Protein AF-A0A1Q7N1H4-F1 (afdb_monomer_lite)

Secondary structure (DSSP, 8-state):
-----EEE-PPPTTEEEEEEEEE-TTS-EEEEEEESSSEEEPPTT--PPTT-EEEEEEEEEE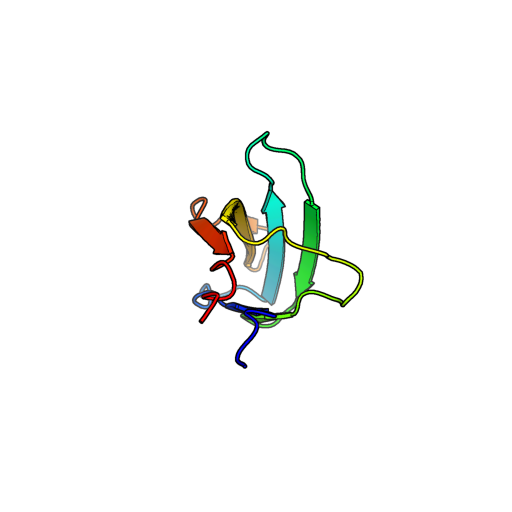TTTEEEEPP-EEEE-PPP---

Foldseek 3Di:
DPQVQKDFDDDDPQFQKKWKWKAFPVRHTQDIDIGRDRMDGHDPVRDDDAPTKMWMKMWTQGPPRDTDIDDIDIDGRHDPPDD

Structure (mmCIF, N/CA/C/O backbone):
data_AF-A0A1Q7N1H4-F1
#
_entry.id   AF-A0A1Q7N1H4-F1
#
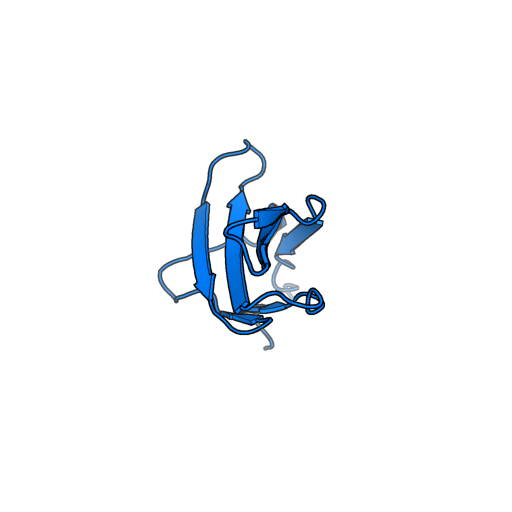loop_
_atom_site.group_PDB
_atom_site.id
_atom_site.type_symbol
_atom_site.label_atom_id
_atom_site.label_alt_id
_atom_site.label_comp_id
_atom_site.label_asym_id
_atom_site.label_entity_id
_atom_site.label_seq_id
_atom_site.pdbx_PDB_ins_code
_atom_site.Cartn_x
_atom_site.Cartn_y
_atom_site.Cartn_z
_atom_site.occupancy
_atom_site.B_iso_or_equiv
_atom_site.auth_seq_id
_atom_site.auth_comp_id
_atom_site.auth_asym_id
_atom_site.auth_atom_id
_atom_site.pdbx_PDB_model_num
ATOM 1 N N . MET A 1 1 ? -20.114 -12.157 -2.975 1.00 37.91 1 MET A N 1
ATOM 2 C CA . MET A 1 1 ? -19.515 -11.043 -2.215 1.00 37.91 1 MET A CA 1
ATOM 3 C C . MET A 1 1 ? -18.109 -10.857 -2.744 1.00 37.91 1 MET A C 1
ATOM 5 O O . MET A 1 1 ? -17.327 -11.783 -2.609 1.00 37.91 1 MET A O 1
ATOM 9 N N . ALA A 1 2 ? -17.801 -9.750 -3.414 1.00 39.25 2 ALA A N 1
ATOM 10 C CA . ALA A 1 2 ? -16.408 -9.426 -3.699 1.00 39.25 2 ALA A CA 1
ATOM 11 C C . ALA A 1 2 ? -15.935 -8.556 -2.537 1.00 39.25 2 ALA A C 1
ATOM 13 O O . ALA A 1 2 ? -16.140 -7.344 -2.542 1.00 39.25 2 ALA A O 1
ATOM 14 N N . ALA A 1 3 ? -15.425 -9.193 -1.483 1.00 52.38 3 ALA A N 1
ATOM 15 C CA . ALA A 1 3 ? -14.582 -8.465 -0.555 1.00 52.38 3 ALA A CA 1
ATOM 16 C C . ALA A 1 3 ? -13.366 -7.985 -1.364 1.00 52.38 3 ALA A C 1
ATOM 18 O O . ALA A 1 3 ? -12.849 -8.695 -2.231 1.00 52.38 3 ALA A O 1
ATOM 19 N N . VAL A 1 4 ? -12.983 -6.724 -1.181 1.00 58.19 4 VAL A N 1
ATOM 20 C CA . VAL A 1 4 ? -11.787 -6.177 -1.825 1.00 58.19 4 VAL A CA 1
ATOM 21 C C . VAL A 1 4 ? -10.574 -6.740 -1.091 1.00 58.19 4 VAL A C 1
ATOM 23 O O . VAL A 1 4 ? -10.024 -6.127 -0.188 1.00 58.19 4 VAL A O 1
ATOM 26 N N . ASN A 1 5 ? -10.199 -7.970 -1.433 1.00 73.19 5 ASN A N 1
ATOM 27 C CA . ASN A 1 5 ? -9.084 -8.672 -0.801 1.00 73.19 5 ASN A CA 1
ATOM 28 C C . ASN A 1 5 ? -7.748 -8.391 -1.483 1.00 73.19 5 ASN A C 1
ATOM 30 O O . ASN A 1 5 ? -6.760 -8.993 -1.092 1.00 73.19 5 ASN A O 1
ATOM 34 N N . ALA A 1 6 ? -7.693 -7.531 -2.501 1.00 79.56 6 ALA A N 1
ATOM 35 C CA . ALA A 1 6 ? -6.454 -7.253 -3.209 1.00 79.56 6 ALA A CA 1
ATOM 36 C C . ALA A 1 6 ? -6.354 -5.805 -3.686 1.00 79.56 6 ALA A C 1
ATOM 38 O O . ALA A 1 6 ? -7.331 -5.224 -4.161 1.00 79.56 6 ALA A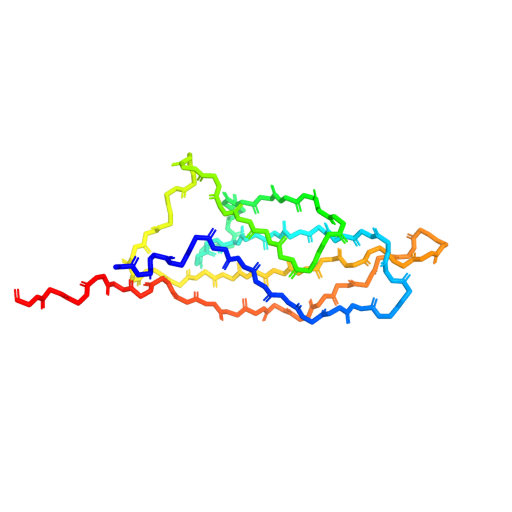 O 1
ATOM 39 N N . LEU A 1 7 ? -5.143 -5.260 -3.603 1.00 86.00 7 LEU A N 1
ATOM 40 C CA . LEU A 1 7 ? -4.744 -4.023 -4.261 1.00 86.00 7 LEU A CA 1
ATOM 41 C C . LEU A 1 7 ? -4.145 -4.350 -5.625 1.00 86.00 7 LEU A C 1
ATOM 43 O O . LEU A 1 7 ? -3.443 -5.349 -5.782 1.00 86.00 7 LEU A O 1
ATOM 47 N N . ARG A 1 8 ? -4.415 -3.489 -6.605 1.00 87.44 8 ARG A N 1
ATOM 48 C CA . ARG A 1 8 ? -3.882 -3.568 -7.967 1.00 87.44 8 ARG A CA 1
ATOM 49 C C . ARG A 1 8 ? -3.404 -2.190 -8.398 1.00 87.44 8 ARG A C 1
ATOM 51 O O . ARG A 1 8 ? -4.085 -1.205 -8.126 1.00 87.44 8 ARG A O 1
ATOM 58 N N . TRP A 1 9 ? -2.268 -2.130 -9.077 1.00 88.56 9 TRP A N 1
ATOM 59 C CA . TRP A 1 9 ? -1.699 -0.897 -9.623 1.00 88.56 9 TRP A CA 1
ATOM 60 C C . TRP A 1 9 ? -1.251 -1.099 -11.065 1.00 88.56 9 TRP A C 1
ATOM 62 O O . TRP A 1 9 ? -1.150 -2.220 -11.558 1.00 88.56 9 TRP A O 1
ATOM 72 N N . SER A 1 10 ? -0.976 0.007 -11.747 1.00 86.25 10 SER A N 1
ATOM 73 C CA . SER A 1 10 ? -0.394 -0.036 -13.083 1.00 86.25 10 SER A CA 1
ATOM 74 C C . SER A 1 10 ? 1.081 -0.448 -13.015 1.00 86.25 10 SER A C 1
ATOM 76 O O . SER A 1 10 ? 1.807 0.063 -12.157 1.00 86.25 10 SER A O 1
ATOM 78 N N . PRO A 1 11 ? 1.555 -1.330 -13.914 1.00 83.25 11 PRO A N 1
ATOM 79 C CA . PRO A 1 11 ? 2.970 -1.676 -13.995 1.00 83.25 11 PRO A CA 1
ATOM 80 C C . PRO A 1 11 ? 3.823 -0.436 -14.267 1.00 83.25 11 PRO A C 1
ATOM 82 O O . PRO A 1 11 ? 3.472 0.410 -15.090 1.00 83.25 11 PRO A O 1
ATOM 85 N N . VAL A 1 12 ? 4.978 -0.362 -13.609 1.00 85.25 12 VAL A N 1
ATOM 86 C CA . VAL A 1 12 ? 6.001 0.653 -13.868 1.00 85.25 12 VAL A CA 1
ATOM 87 C C . VAL A 1 12 ? 7.038 0.054 -14.816 1.00 85.25 12 VAL A C 1
ATOM 89 O O . VAL A 1 12 ? 7.577 -1.023 -14.563 1.00 85.25 12 VAL A O 1
ATOM 92 N N . ALA A 1 13 ? 7.314 0.738 -15.927 1.00 82.94 13 ALA A N 1
ATOM 93 C CA . ALA A 1 13 ? 8.278 0.266 -16.915 1.00 82.94 13 ALA A CA 1
ATOM 94 C C . ALA A 1 13 ? 9.676 0.105 -16.290 1.00 82.94 13 ALA A C 1
ATOM 96 O O . ALA A 1 13 ? 10.193 1.024 -15.656 1.00 82.94 13 ALA A O 1
ATOM 97 N N . GLY A 1 14 ? 10.280 -1.070 -16.480 1.00 83.38 14 GLY A N 1
ATOM 98 C CA . GLY A 1 14 ? 11.596 -1.398 -15.928 1.00 83.38 14 GLY A CA 1
ATOM 99 C C . GLY A 1 14 ? 11.606 -1.712 -14.431 1.00 83.38 14 GLY A C 1
ATOM 100 O O . GLY A 1 14 ? 12.690 -1.754 -13.857 1.00 83.38 14 GLY A O 1
ATOM 101 N N . ALA A 1 15 ? 10.441 -1.895 -13.797 1.00 86.44 15 ALA A N 1
ATOM 102 C CA . ALA A 1 15 ? 10.350 -2.320 -12.407 1.00 86.44 15 ALA A CA 1
ATOM 103 C C . ALA A 1 15 ? 10.342 -3.847 -12.270 1.00 86.44 15 ALA A C 1
ATOM 105 O O . ALA A 1 15 ? 9.486 -4.524 -12.835 1.00 86.44 15 ALA A O 1
ATOM 106 N N . ASP A 1 16 ? 11.255 -4.365 -11.453 1.00 88.25 16 ASP A N 1
ATOM 107 C CA . ASP A 1 16 ? 11.400 -5.802 -11.186 1.00 88.25 16 ASP A CA 1
ATOM 108 C C . ASP A 1 16 ? 10.721 -6.223 -9.872 1.00 88.25 16 ASP A C 1
ATOM 110 O O . ASP A 1 16 ? 10.440 -7.402 -9.637 1.00 88.25 16 ASP A O 1
ATOM 114 N N . ARG A 1 17 ? 10.471 -5.252 -8.982 1.00 90.25 17 ARG A N 1
ATOM 115 C CA . ARG A 1 17 ? 9.746 -5.445 -7.721 1.00 90.25 17 ARG A CA 1
ATOM 116 C C . ARG A 1 17 ? 8.917 -4.233 -7.340 1.00 90.25 17 ARG A C 1
ATOM 118 O O . ARG A 1 17 ? 9.253 -3.102 -7.674 1.00 90.25 17 ARG A O 1
ATOM 125 N N . TYR A 1 18 ? 7.917 -4.481 -6.510 1.00 91.88 18 TYR A N 1
ATOM 126 C CA . TYR A 1 18 ? 7.046 -3.496 -5.904 1.00 91.88 18 TYR A CA 1
ATOM 127 C C . TYR A 1 18 ? 6.985 -3.711 -4.395 1.00 91.88 18 TYR A C 1
ATOM 129 O O . TYR A 1 18 ? 6.851 -4.832 -3.908 1.00 91.88 18 TYR A O 1
ATOM 137 N N . ARG A 1 19 ? 7.062 -2.619 -3.642 1.00 93.12 19 ARG A N 1
ATOM 138 C CA . ARG A 1 19 ? 6.777 -2.588 -2.212 1.00 93.12 19 ARG A CA 1
ATO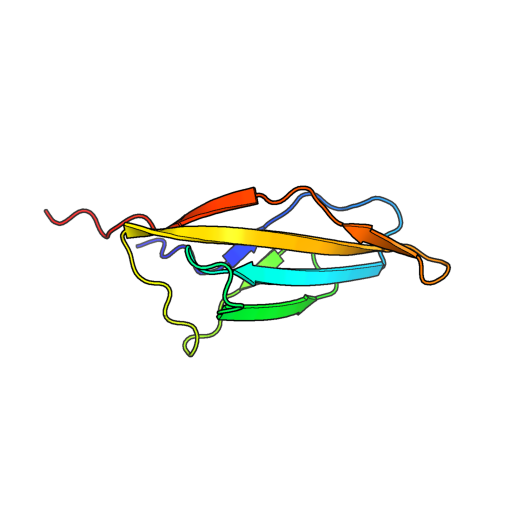M 139 C C . ARG A 1 19 ? 5.515 -1.778 -1.991 1.00 93.12 19 ARG A C 1
ATOM 141 O O . ARG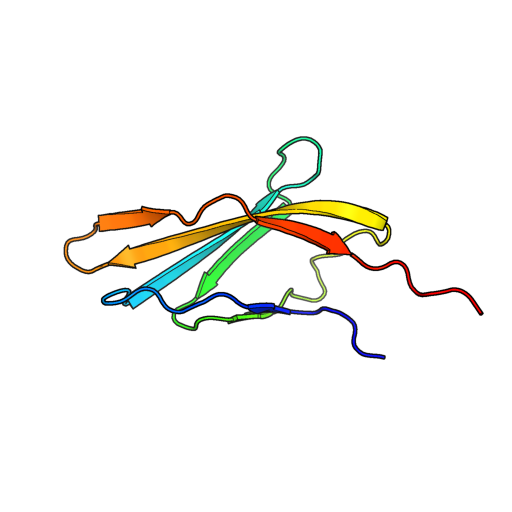 A 1 19 ? 5.507 -0.572 -2.213 1.00 93.12 19 ARG A O 1
ATOM 148 N N . VAL A 1 20 ? 4.466 -2.446 -1.549 1.00 91.94 20 VAL A N 1
ATOM 149 C CA . VAL A 1 20 ? 3.187 -1.837 -1.209 1.00 91.94 20 VAL A CA 1
ATOM 150 C C . VAL A 1 20 ? 3.197 -1.497 0.271 1.00 91.94 20 VAL A C 1
ATOM 152 O O . VAL A 1 20 ? 3.601 -2.311 1.099 1.00 91.94 20 VAL A O 1
ATOM 155 N N . THR A 1 21 ? 2.771 -0.290 0.614 1.00 92.81 21 THR A N 1
ATOM 156 C CA . THR A 1 21 ? 2.585 0.139 2.002 1.00 92.81 21 THR A CA 1
ATOM 157 C C . THR A 1 21 ? 1.217 0.770 2.133 1.00 92.81 21 THR A C 1
ATOM 159 O O . THR A 1 21 ? 0.893 1.673 1.366 1.00 92.81 21 THR A O 1
ATOM 162 N N . VAL A 1 22 ? 0.437 0.301 3.100 1.00 90.50 22 VAL A N 1
ATOM 163 C CA . VAL A 1 22 ? -0.874 0.844 3.447 1.00 90.50 22 VAL A CA 1
ATOM 164 C C . VAL A 1 22 ? -0.770 1.518 4.801 1.00 90.50 22 VAL A C 1
ATOM 166 O O . VAL A 1 22 ? -0.201 0.966 5.746 1.00 90.50 22 VAL A O 1
ATOM 169 N N . PHE A 1 23 ? -1.346 2.703 4.869 1.00 91.00 23 PHE A N 1
ATOM 170 C CA . PHE A 1 23 ? -1.432 3.562 6.022 1.00 91.00 23 PHE A CA 1
ATOM 171 C C . PHE A 1 23 ? -2.894 3.731 6.425 1.00 91.00 23 PHE A C 1
ATOM 173 O O . PHE A 1 23 ? -3.781 3.808 5.572 1.00 91.00 23 PHE A O 1
ATOM 180 N N . ASP A 1 24 ? -3.144 3.806 7.723 1.00 89.25 24 ASP A N 1
ATOM 181 C CA . ASP A 1 24 ? -4.422 4.248 8.263 1.00 89.25 24 ASP A CA 1
ATOM 182 C C . ASP A 1 24 ? -4.593 5.776 8.152 1.00 89.25 24 ASP A C 1
ATOM 184 O O . ASP A 1 24 ? -3.684 6.508 7.748 1.00 89.25 24 ASP A O 1
ATOM 188 N N . ALA A 1 25 ? -5.770 6.267 8.543 1.00 84.12 25 ALA A N 1
ATOM 189 C CA . ALA A 1 25 ? -6.102 7.692 8.546 1.00 84.12 25 ALA A CA 1
ATOM 190 C C . ALA A 1 25 ? -5.210 8.548 9.472 1.00 84.12 25 ALA A C 1
ATOM 192 O O . ALA A 1 25 ? -5.179 9.769 9.337 1.00 84.12 25 ALA A O 1
ATOM 193 N N . THR A 1 26 ? -4.490 7.929 10.410 1.00 87.00 26 THR A N 1
ATOM 194 C CA . THR A 1 26 ? -3.529 8.595 11.305 1.00 87.00 26 THR A CA 1
ATOM 195 C C . THR A 1 26 ? -2.106 8.611 10.738 1.00 87.00 26 THR A C 1
ATOM 197 O O . THR A 1 26 ? -1.218 9.227 11.325 1.00 87.00 26 THR A O 1
ATOM 200 N N . GLY A 1 27 ? -1.881 7.964 9.588 1.00 85.50 27 GLY A N 1
ATOM 201 C CA . GLY A 1 27 ? -0.565 7.781 8.978 1.00 85.50 27 GLY A CA 1
ATOM 202 C C . GLY A 1 27 ? 0.213 6.576 9.522 1.00 85.50 27 GLY A C 1
ATOM 203 O O . GLY A 1 27 ? 1.385 6.408 9.180 1.00 85.50 27 GLY A O 1
ATOM 204 N N . GLY A 1 28 ? -0.407 5.732 10.349 1.00 90.19 28 GLY A N 1
ATOM 205 C CA . GLY A 1 28 ? 0.180 4.499 10.865 1.00 90.19 28 GLY A CA 1
ATOM 206 C C . GLY A 1 28 ? 0.232 3.417 9.792 1.00 90.19 28 GLY A C 1
ATOM 207 O O . GLY A 1 28 ? -0.719 3.234 9.041 1.00 90.19 28 GLY A O 1
ATOM 208 N N . VAL A 1 29 ? 1.345 2.690 9.688 1.00 91.06 29 VAL A N 1
ATOM 209 C CA . VAL A 1 29 ? 1.483 1.599 8.713 1.00 91.06 29 VAL A CA 1
ATOM 210 C C . VAL A 1 29 ? 0.722 0.369 9.203 1.00 91.06 29 VAL A C 1
ATOM 212 O O . VAL A 1 29 ? 1.087 -0.218 10.218 1.00 91.06 29 VAL A O 1
ATOM 215 N N . VAL A 1 30 ? -0.295 -0.052 8.450 1.00 89.38 30 VAL A N 1
ATOM 216 C CA . VAL A 1 30 ? -1.134 -1.221 8.779 1.00 89.38 30 VAL A CA 1
ATOM 217 C C . VAL A 1 30 ? -0.795 -2.453 7.947 1.00 89.38 30 VAL A C 1
ATOM 219 O O . VAL A 1 30 ? -1.082 -3.576 8.354 1.00 89.38 30 VAL A O 1
ATOM 222 N N . PHE A 1 31 ? -0.179 -2.265 6.778 1.00 90.00 31 PHE A N 1
ATOM 223 C CA . PHE A 1 31 ? 0.220 -3.366 5.909 1.00 90.00 31 PHE A CA 1
ATOM 224 C C . PHE A 1 31 ? 1.434 -2.990 5.065 1.00 90.00 31 PHE A C 1
ATOM 226 O O . PHE A 1 31 ? 1.500 -1.900 4.496 1.00 90.00 31 PHE A O 1
ATOM 233 N N . VAL A 1 32 ? 2.382 -3.919 4.957 1.00 92.44 32 VAL A N 1
ATOM 234 C CA . VAL A 1 32 ? 3.518 -3.829 4.038 1.00 92.44 32 VAL A CA 1
ATOM 235 C C . VAL A 1 32 ? 3.673 -5.167 3.346 1.00 92.44 32 VAL A C 1
ATOM 237 O O . VAL A 1 32 ? 3.684 -6.206 4.002 1.00 92.44 32 VAL A O 1
ATOM 240 N N . ALA A 1 33 ? 3.831 -5.133 2.030 1.00 91.62 33 ALA A N 1
ATOM 241 C CA . ALA A 1 33 ? 4.134 -6.319 1.254 1.00 91.62 33 ALA A CA 1
ATOM 242 C C . ALA A 1 33 ? 5.116 -6.004 0.136 1.00 91.62 33 ALA A C 1
ATOM 244 O O . ALA A 1 33 ? 5.068 -4.946 -0.487 1.00 91.62 33 ALA A O 1
ATOM 245 N N . ASP A 1 34 ? 5.996 -6.958 -0.129 1.00 92.62 34 ASP A N 1
ATOM 246 C CA . ASP A 1 34 ? 6.932 -6.920 -1.237 1.00 92.62 34 ASP A CA 1
ATOM 247 C C . ASP A 1 34 ? 6.514 -7.983 -2.257 1.00 92.62 34 ASP A C 1
ATOM 249 O O . ASP A 1 34 ? 6.530 -9.174 -1.952 1.00 92.62 34 ASP A O 1
ATOM 253 N N . VAL A 1 35 ? 6.146 -7.560 -3.464 1.00 91.31 35 VAL A N 1
ATOM 254 C CA . VAL A 1 35 ? 5.706 -8.449 -4.546 1.00 91.31 35 VAL A CA 1
ATOM 255 C C . VAL A 1 35 ? 6.407 -8.096 -5.853 1.00 91.31 35 VAL A C 1
ATOM 257 O O . VAL A 1 35 ? 6.826 -6.962 -6.058 1.00 91.31 35 VAL A O 1
ATOM 260 N N . SER A 1 36 ? 6.553 -9.065 -6.750 1.00 89.62 36 SER A N 1
ATOM 261 C CA . SER A 1 36 ? 7.037 -8.813 -8.117 1.00 89.62 36 SER A CA 1
ATOM 262 C C . SER A 1 36 ? 5.903 -8.568 -9.111 1.00 89.62 36 SER A C 1
ATOM 264 O O . SER A 1 36 ? 6.146 -8.061 -10.201 1.00 89.62 36 SER A O 1
ATOM 266 N N . ASP A 1 37 ? 4.670 -8.901 -8.730 1.00 88.88 37 ASP A N 1
ATOM 267 C CA . ASP A 1 37 ? 3.480 -8.671 -9.544 1.00 88.88 37 ASP A CA 1
ATOM 268 C C . ASP A 1 37 ? 2.922 -7.251 -9.341 1.00 88.88 37 ASP A C 1
ATOM 270 O O . ASP A 1 37 ? 3.360 -6.508 -8.466 1.00 88.88 37 ASP A O 1
ATOM 274 N N . THR A 1 38 ? 1.920 -6.885 -10.133 1.00 88.50 38 THR A N 1
ATOM 275 C CA . THR A 1 38 ? 1.175 -5.616 -10.045 1.00 88.50 38 THR A CA 1
ATOM 276 C C . THR A 1 38 ? -0.074 -5.702 -9.166 1.00 88.50 38 THR A C 1
ATOM 278 O O . THR A 1 38 ? -0.947 -4.829 -9.194 1.00 88.50 38 THR A O 1
ATOM 281 N N . ALA A 1 39 ? -0.178 -6.781 -8.395 1.00 88.38 39 ALA A N 1
ATOM 282 C CA . ALA A 1 39 ? -1.268 -7.032 -7.477 1.00 88.38 39 ALA A CA 1
ATOM 283 C C . ALA A 1 39 ? -0.753 -7.651 -6.176 1.00 88.38 39 ALA A C 1
ATOM 285 O O . ALA A 1 39 ? 0.171 -8.465 -6.179 1.00 88.38 39 ALA A O 1
ATOM 286 N N . VAL A 1 40 ? -1.393 -7.309 -5.059 1.00 89.88 40 VAL A N 1
ATOM 287 C CA . VAL A 1 40 ? -1.165 -7.974 -3.773 1.00 89.88 40 VAL A CA 1
ATOM 288 C C . VAL A 1 40 ? -2.485 -8.232 -3.075 1.00 89.88 40 VAL A C 1
ATOM 290 O O . VAL A 1 40 ? -3.330 -7.343 -2.997 1.00 89.88 40 VAL A O 1
ATOM 293 N N . ALA A 1 41 ? -2.654 -9.450 -2.569 1.00 86.69 41 ALA A N 1
ATOM 294 C CA . ALA A 1 41 ? -3.782 -9.794 -1.723 1.00 86.69 41 ALA A CA 1
ATOM 295 C C . ALA A 1 41 ? -3.473 -9.480 -0.253 1.00 86.69 41 ALA A C 1
ATOM 297 O O . ALA A 1 41 ? -2.355 -9.695 0.219 1.00 86.69 41 ALA A O 1
ATOM 298 N N . PHE A 1 42 ? -4.474 -8.993 0.471 1.00 83.81 42 PHE A N 1
ATOM 299 C CA . PHE A 1 42 ? -4.417 -8.870 1.918 1.00 83.81 42 PHE A CA 1
ATOM 300 C C . PHE A 1 42 ? -4.541 -10.264 2.547 1.00 83.81 42 PHE A C 1
ATOM 302 O O . PHE A 1 42 ? -5.475 -10.992 2.203 1.00 83.81 42 PHE A O 1
ATOM 309 N N . PRO A 1 43 ? -3.631 -10.652 3.456 1.00 80.31 43 PRO A N 1
ATOM 310 C CA . PRO A 1 43 ? -3.790 -11.881 4.222 1.00 80.31 43 PRO A CA 1
ATOM 311 C C . PRO A 1 43 ? -4.959 -11.738 5.204 1.00 80.31 43 PRO A C 1
ATOM 313 O O . PRO A 1 43 ? -5.247 -10.633 5.661 1.00 80.31 43 PRO A O 1
ATOM 316 N N . ASP A 1 44 ? -5.573 -12.850 5.613 1.00 75.00 44 ASP A N 1
ATOM 317 C CA . ASP A 1 44 ? -6.701 -12.854 6.563 1.00 75.00 44 ASP A CA 1
ATOM 318 C C . ASP A 1 44 ? -6.369 -12.218 7.927 1.00 75.00 44 ASP A C 1
ATOM 320 O O . ASP A 1 44 ? -7.257 -11.799 8.664 1.00 75.00 44 ASP A O 1
ATOM 324 N N . SER A 1 45 ? -5.078 -12.103 8.257 1.00 77.06 45 SER A N 1
ATOM 325 C CA . SER A 1 45 ? -4.597 -11.396 9.449 1.00 77.06 45 SER A CA 1
ATOM 326 C C . SER A 1 45 ? -4.748 -9.871 9.367 1.00 77.06 45 SER A C 1
ATOM 328 O O . SER A 1 45 ? -4.654 -9.203 10.396 1.00 77.06 45 SER A O 1
ATOM 330 N N . VAL A 1 46 ? -4.925 -9.303 8.171 1.00 77.56 46 VAL A N 1
ATOM 331 C CA . VAL A 1 46 ? -5.076 -7.859 7.960 1.00 77.56 46 VAL A CA 1
ATOM 332 C C . VAL A 1 46 ? -6.562 -7.543 7.867 1.00 77.56 46 VAL A C 1
ATOM 334 O O . VAL A 1 46 ? -7.185 -7.631 6.810 1.00 77.56 46 VAL A O 1
ATOM 337 N N . ALA A 1 47 ? -7.138 -7.163 9.003 1.00 72.31 47 ALA A N 1
ATOM 338 C CA . ALA A 1 47 ? -8.519 -6.715 9.084 1.00 72.31 47 ALA A CA 1
ATOM 339 C C . ALA A 1 47 ? -8.599 -5.208 8.799 1.00 72.31 47 ALA A C 1
ATOM 341 O O . ALA A 1 47 ? -8.372 -4.382 9.682 1.00 72.31 47 ALA A O 1
ATOM 342 N N . LEU A 1 48 ? -8.927 -4.840 7.560 1.00 76.56 48 LEU A N 1
ATOM 343 C CA . LEU A 1 48 ? -9.244 -3.451 7.228 1.00 76.56 48 LEU A CA 1
ATOM 344 C C . LEU A 1 48 ? -10.680 -3.134 7.662 1.00 76.56 48 LEU A C 1
ATOM 346 O O . LEU A 1 48 ? -11.611 -3.896 7.392 1.00 76.56 48 LEU A O 1
ATOM 350 N N . VAL A 1 49 ? -10.860 -2.005 8.346 1.00 77.94 49 VAL A N 1
ATOM 351 C CA . VAL A 1 49 ? -12.144 -1.598 8.916 1.00 77.94 49 VAL A CA 1
ATOM 352 C C . VAL A 1 49 ? -13.039 -1.040 7.806 1.00 77.94 49 VAL A C 1
ATOM 354 O O . VAL A 1 49 ? -12.667 -0.065 7.147 1.00 77.94 49 VAL A O 1
ATOM 357 N N . PRO A 1 50 ? -14.237 -1.606 7.588 1.00 73.38 50 PRO A N 1
ATOM 358 C CA . PRO A 1 50 ? -15.173 -1.062 6.618 1.00 73.38 50 PRO A CA 1
ATOM 359 C C . PRO A 1 50 ? -15.642 0.337 7.027 1.00 73.38 50 PRO A C 1
ATOM 361 O O . PRO A 1 50 ? -16.042 0.552 8.168 1.00 73.38 50 PRO A O 1
ATOM 364 N N . GLY A 1 51 ? -15.617 1.281 6.087 1.00 74.94 51 GLY A N 1
ATOM 365 C CA . GLY A 1 51 ? -15.948 2.688 6.329 1.00 74.94 51 GLY A CA 1
ATOM 366 C C . GLY A 1 51 ? -14.775 3.559 6.789 1.00 74.94 51 GLY A C 1
ATOM 367 O O . GLY A 1 51 ? -14.957 4.768 6.905 1.00 74.94 51 GLY A O 1
ATOM 368 N N . ALA A 1 52 ? -13.587 2.990 7.010 1.00 81.62 52 ALA A N 1
ATOM 369 C CA . ALA A 1 52 ? -12.375 3.770 7.239 1.00 81.62 52 ALA A CA 1
ATOM 370 C C . ALA A 1 52 ? -11.680 4.135 5.914 1.00 81.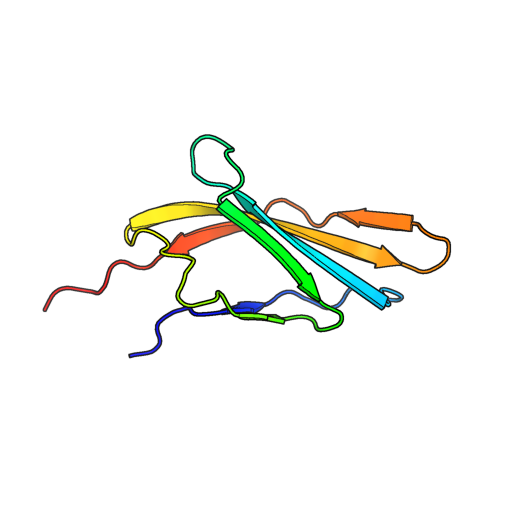62 52 ALA A C 1
ATOM 372 O O . ALA A 1 52 ? -11.709 3.368 4.941 1.00 81.62 52 ALA A O 1
ATOM 373 N N . SER A 1 53 ? -11.048 5.311 5.903 1.00 84.50 53 SER A N 1
ATOM 374 C CA . SER A 1 53 ? -10.144 5.749 4.838 1.00 84.50 53 SER A CA 1
ATOM 375 C C . SER A 1 53 ? -8.737 5.229 5.099 1.00 84.50 53 SER A C 1
ATOM 377 O O . SER A 1 53 ? -8.228 5.310 6.219 1.00 84.50 53 SER A O 1
ATOM 379 N N . TYR A 1 54 ? -8.114 4.725 4.044 1.00 88.06 54 TYR A N 1
ATOM 380 C CA . TYR A 1 54 ? -6.750 4.233 4.048 1.00 88.06 54 TYR A CA 1
ATOM 381 C C . TYR A 1 54 ? -5.979 4.879 2.907 1.00 88.06 54 TYR A C 1
ATOM 383 O O . TYR A 1 54 ? -6.489 5.083 1.804 1.00 88.06 54 TYR A O 1
ATOM 391 N N . LEU A 1 55 ? -4.716 5.168 3.171 1.00 90.00 55 LEU A N 1
ATOM 392 C CA . LEU A 1 55 ? -3.783 5.623 2.156 1.00 90.00 55 LEU A CA 1
ATOM 393 C C . LEU A 1 55 ? -2.887 4.458 1.790 1.00 90.00 55 LEU A C 1
ATOM 395 O O . LEU A 1 55 ? -2.539 3.638 2.630 1.00 90.00 55 LEU A O 1
ATOM 399 N N . TRP A 1 56 ? -2.469 4.367 0.543 1.00 90.00 56 TRP A N 1
ATOM 400 C CA . TRP A 1 56 ? -1.464 3.397 0.152 1.00 90.00 56 TRP A CA 1
ATOM 401 C C . TRP A 1 56 ? -0.522 3.987 -0.874 1.00 90.00 56 TRP A C 1
ATOM 403 O O . TRP A 1 56 ? -0.849 4.916 -1.610 1.00 90.00 56 TRP A O 1
ATOM 413 N N . LYS A 1 57 ? 0.684 3.436 -0.904 1.00 91.38 57 LYS A N 1
ATOM 414 C CA . LYS A 1 57 ? 1.678 3.737 -1.924 1.00 91.38 57 LYS A CA 1
ATOM 415 C C . LYS A 1 57 ? 2.327 2.462 -2.408 1.00 91.38 57 LYS A C 1
ATOM 417 O O . LYS A 1 57 ? 2.430 1.475 -1.674 1.00 91.38 57 LYS A O 1
ATOM 422 N N . VAL A 1 58 ? 2.827 2.537 -3.630 1.00 91.50 58 VAL A N 1
ATOM 423 C CA . VAL A 1 58 ? 3.635 1.493 -4.241 1.00 91.50 58 VAL A CA 1
ATOM 424 C C . VAL A 1 58 ? 4.993 2.078 -4.562 1.00 91.50 58 VAL A C 1
ATOM 426 O O . VAL A 1 58 ? 5.089 3.067 -5.282 1.00 91.50 58 VAL A O 1
ATOM 429 N N . ASN A 1 59 ? 6.045 1.454 -4.058 1.00 91.75 59 ASN A N 1
ATOM 430 C CA . ASN A 1 59 ? 7.408 1.772 -4.433 1.00 91.75 59 ASN A CA 1
ATOM 431 C C . ASN A 1 59 ? 7.878 0.717 -5.432 1.00 91.75 59 ASN A C 1
ATOM 433 O O . ASN A 1 59 ? 8.059 -0.442 -5.069 1.00 91.75 59 ASN A O 1
ATOM 437 N N . ALA A 1 60 ? 8.070 1.110 -6.682 1.00 90.88 60 ALA A N 1
ATOM 438 C CA . ALA A 1 60 ? 8.611 0.263 -7.729 1.00 90.88 60 ALA A CA 1
ATOM 439 C C . ALA A 1 60 ? 10.143 0.327 -7.709 1.00 90.88 60 ALA A C 1
ATOM 441 O O . ALA A 1 60 ? 10.725 1.409 -7.744 1.00 90.88 60 ALA A O 1
ATOM 442 N N . ARG A 1 61 ? 10.810 -0.824 -7.655 1.00 89.38 61 ARG A N 1
ATOM 443 C CA . ARG A 1 61 ? 12.260 -0.932 -7.811 1.00 89.38 61 ARG A CA 1
ATOM 444 C C . ARG A 1 61 ? 12.566 -1.100 -9.288 1.00 89.38 61 ARG A C 1
ATOM 446 O O . ARG A 1 61 ? 12.372 -2.185 -9.829 1.00 89.38 61 ARG A O 1
ATOM 453 N N . THR A 1 62 ? 13.042 -0.031 -9.909 1.00 82.62 62 THR A N 1
ATOM 454 C CA . THR A 1 62 ? 13.602 -0.071 -11.257 1.00 82.62 62 THR A CA 1
ATOM 455 C C . THR A 1 62 ? 15.083 -0.447 -11.191 1.00 82.62 62 THR A C 1
ATOM 457 O O . THR A 1 62 ? 15.752 -0.097 -10.213 1.00 82.62 62 THR A O 1
ATOM 460 N N . GLY A 1 63 ? 15.602 -1.157 -12.198 1.00 71.00 63 GLY A N 1
ATOM 461 C CA . GLY A 1 63 ? 17.024 -1.526 -12.284 1.00 71.00 63 GLY A CA 1
ATOM 462 C C . GLY A 1 63 ? 17.984 -0.364 -11.957 1.00 71.00 63 GLY A C 1
ATOM 463 O O . GLY A 1 63 ? 17.643 0.800 -12.161 1.00 71.00 63 GLY A O 1
ATOM 464 N N . PHE A 1 64 ? 19.179 -0.688 -11.438 1.00 69.88 64 PHE A N 1
ATOM 465 C CA . PHE A 1 64 ? 20.136 0.227 -10.768 1.00 69.88 64 PHE A CA 1
ATOM 466 C C . PHE A 1 64 ? 19.771 0.648 -9.329 1.00 69.88 64 PHE A C 1
ATOM 468 O O . PHE A 1 64 ? 20.165 1.718 -8.876 1.00 69.88 64 PHE A O 1
ATOM 475 N N . ASP A 1 65 ? 19.035 -0.196 -8.596 1.00 69.19 65 ASP A N 1
ATOM 476 C CA . ASP A 1 65 ? 18.621 0.041 -7.197 1.00 69.19 65 ASP A CA 1
ATOM 477 C C . ASP A 1 65 ? 17.778 1.311 -6.977 1.00 69.19 65 ASP A C 1
ATOM 479 O O . ASP A 1 65 ? 17.608 1.805 -5.863 1.00 69.19 65 ASP A O 1
ATOM 483 N N . ARG A 1 66 ? 17.195 1.842 -8.052 1.00 81.00 66 ARG A N 1
ATOM 484 C CA . ARG A 1 66 ? 16.394 3.057 -8.000 1.00 81.00 66 ARG A CA 1
ATOM 485 C C . ARG A 1 66 ? 14.961 2.709 -7.621 1.00 81.00 66 ARG A C 1
ATOM 487 O O . ARG A 1 66 ? 14.305 1.922 -8.298 1.00 81.00 66 ARG A O 1
ATOM 494 N N . TRP A 1 67 ? 14.458 3.334 -6.564 1.00 81.38 67 TRP A N 1
ATOM 495 C CA . TRP A 1 67 ? 13.058 3.219 -6.171 1.00 81.38 67 TRP A CA 1
ATOM 496 C C . TRP A 1 67 ? 12.269 4.420 -6.686 1.00 81.38 67 TRP A C 1
ATOM 498 O O . TRP A 1 67 ? 12.583 5.563 -6.361 1.00 81.38 67 TRP A O 1
ATOM 508 N N . ALA A 1 68 ? 11.237 4.154 -7.480 1.00 82.44 68 ALA A N 1
ATOM 509 C CA . ALA A 1 68 ? 10.236 5.126 -7.888 1.00 82.44 68 ALA A CA 1
ATOM 510 C C . ALA A 1 68 ? 8.976 4.909 -7.043 1.00 82.44 68 ALA A C 1
ATOM 512 O O . ALA A 1 68 ? 8.365 3.842 -7.094 1.00 82.44 68 ALA A O 1
ATOM 513 N N . ALA A 1 69 ? 8.601 5.896 -6.231 1.00 78.50 69 ALA A N 1
ATOM 514 C CA . ALA A 1 69 ? 7.344 5.855 -5.493 1.00 78.50 69 ALA A CA 1
ATOM 515 C C . ALA A 1 69 ? 6.200 6.360 -6.381 1.00 78.50 69 ALA A C 1
ATOM 517 O O . ALA A 1 69 ? 6.339 7.379 -7.054 1.00 78.50 69 ALA A O 1
ATOM 518 N N . SER A 1 70 ? 5.075 5.653 -6.356 1.00 77.44 70 SER A N 1
ATOM 519 C CA . SER A 1 70 ? 3.795 6.169 -6.831 1.00 77.44 70 SER A CA 1
ATOM 520 C C . SER A 1 70 ? 3.326 7.315 -5.935 1.00 77.44 70 SER A C 1
ATOM 522 O O . SER A 1 70 ? 3.703 7.400 -4.761 1.00 77.44 70 SER A O 1
ATOM 524 N N . GLU A 1 71 ? 2.440 8.151 -6.469 1.00 78.56 71 GLU A N 1
ATOM 525 C CA . GLU A 1 71 ? 1.629 9.051 -5.653 1.00 78.56 71 GLU A CA 1
ATOM 526 C C . GLU A 1 71 ? 0.825 8.252 -4.615 1.00 78.56 71 GLU A C 1
ATOM 528 O O . GLU A 1 71 ? 0.493 7.079 -4.836 1.00 78.56 71 GLU A O 1
ATOM 533 N N . LEU A 1 72 ? 0.548 8.885 -3.470 1.00 78.12 72 LEU A N 1
ATOM 534 C CA . LEU A 1 72 ? -0.317 8.315 -2.441 1.00 78.12 72 LEU A CA 1
ATOM 535 C C . LEU A 1 72 ? -1.726 8.204 -3.012 1.00 78.12 72 LEU A C 1
ATOM 537 O O . LEU A 1 72 ? -2.383 9.210 -3.269 1.00 78.12 72 LEU A O 1
ATOM 541 N N . ALA A 1 73 ? -2.180 6.975 -3.200 1.00 82.50 73 ALA A N 1
ATOM 542 C CA . ALA A 1 73 ? -3.549 6.709 -3.579 1.00 82.50 73 ALA A CA 1
ATOM 543 C C . ALA A 1 73 ? -4.383 6.546 -2.304 1.00 82.50 73 ALA A C 1
ATOM 545 O O . ALA A 1 73 ? -3.975 5.875 -1.355 1.00 82.50 73 ALA A O 1
ATOM 546 N N . GLU A 1 74 ? -5.557 7.165 -2.272 1.00 81.94 74 GLU A N 1
ATOM 547 C CA . GLU A 1 74 ? -6.535 6.959 -1.207 1.00 81.94 74 GLU A CA 1
ATOM 548 C C . GLU A 1 74 ? -7.542 5.895 -1.642 1.00 81.94 74 GLU A C 1
ATOM 550 O O . GLU A 1 74 ? -7.991 5.866 -2.789 1.00 81.94 74 GLU A O 1
ATOM 555 N N . PHE A 1 75 ? -7.904 5.009 -0.721 1.00 79.50 75 PHE A N 1
ATOM 556 C CA . PHE A 1 75 ? -9.037 4.115 -0.890 1.00 79.50 75 PHE A CA 1
ATOM 557 C C . PHE A 1 75 ? -9.819 4.012 0.414 1.00 79.50 75 PHE A C 1
ATOM 559 O O . PHE A 1 75 ? -9.285 4.156 1.510 1.00 79.50 75 PHE A O 1
ATOM 566 N N . SER A 1 76 ? -11.108 3.722 0.294 1.00 71.50 76 SER A N 1
ATOM 567 C CA . SER A 1 76 ? -11.951 3.374 1.432 1.00 71.50 76 SER A CA 1
ATOM 568 C C . SER A 1 76 ? -12.411 1.935 1.286 1.00 71.50 76 SER A C 1
ATOM 570 O O . SER A 1 76 ? -12.723 1.463 0.187 1.00 71.50 76 SER A O 1
ATOM 572 N N . ILE A 1 77 ? -12.463 1.212 2.402 1.00 70.50 77 ILE A N 1
ATOM 573 C CA . ILE A 1 77 ? -13.119 -0.092 2.402 1.00 70.50 77 ILE A CA 1
ATOM 574 C C . ILE A 1 77 ? -14.615 0.159 2.366 1.00 70.50 77 ILE A C 1
ATOM 576 O O . ILE A 1 77 ? -15.189 0.681 3.325 1.00 70.50 77 ILE A O 1
ATOM 580 N N . ALA A 1 78 ? -15.248 -0.220 1.256 1.00 57.78 78 ALA A N 1
ATOM 581 C CA . ALA A 1 78 ? -16.692 -0.149 1.132 1.00 57.78 78 ALA A CA 1
ATOM 582 C C . ALA A 1 78 ? -17.330 -0.907 2.304 1.00 57.78 78 ALA A C 1
ATOM 584 O O . ALA A 1 78 ? -17.123 -2.113 2.465 1.00 57.78 78 ALA A O 1
ATOM 585 N N . ALA A 1 79 ? -18.104 -0.197 3.127 1.00 53.03 79 ALA A N 1
ATOM 586 C CA . ALA A 1 79 ? -18.913 -0.842 4.145 1.00 53.03 79 ALA A CA 1
ATOM 587 C C . ALA A 1 79 ? -19.822 -1.876 3.462 1.00 53.03 79 ALA A C 1
ATOM 589 O O . ALA A 1 79 ? -20.393 -1.567 2.405 1.00 53.03 79 ALA A O 1
ATOM 590 N N . PRO A 1 80 ? -19.976 -3.096 4.015 1.00 52.16 80 PRO A N 1
ATOM 591 C CA . PRO A 1 80 ? -20.987 -4.005 3.510 1.00 52.16 80 PRO A CA 1
ATOM 592 C C . PRO A 1 80 ? -22.317 -3.259 3.579 1.00 52.16 80 PRO A C 1
ATOM 594 O O . PRO A 1 80 ? -22.743 -2.823 4.649 1.00 52.16 80 PRO A O 1
ATOM 597 N N . ARG A 1 81 ? -22.931 -3.045 2.413 1.00 45.56 81 ARG A N 1
ATOM 598 C CA . ARG A 1 81 ? -24.237 -2.397 2.302 1.00 45.56 81 ARG A CA 1
ATOM 599 C C . ARG A 1 81 ? -25.209 -3.261 3.106 1.00 45.56 81 ARG A C 1
ATOM 601 O O . ARG A 1 81 ? -25.575 -4.338 2.640 1.00 45.56 81 ARG A O 1
ATOM 608 N N . ARG A 1 82 ? -25.553 -2.849 4.332 1.00 50.97 82 ARG A N 1
ATOM 609 C CA . ARG A 1 82 ? -26.595 -3.523 5.114 1.00 50.97 82 ARG A CA 1
ATOM 610 C C . ARG A 1 82 ? -27.896 -3.376 4.324 1.00 50.97 82 ARG A C 1
ATOM 612 O O . ARG A 1 82 ? -28.253 -2.257 3.960 1.00 50.97 82 ARG A O 1
ATOM 619 N N . ARG A 1 83 ? -28.527 -4.501 3.998 1.00 50.97 83 ARG A N 1
ATOM 620 C CA . ARG A 1 83 ? -29.841 -4.571 3.355 1.00 50.97 83 ARG A CA 1
ATOM 621 C C . ARG A 1 83 ? -30.871 -5.011 4.379 1.00 50.97 83 ARG A C 1
ATOM 623 O O . ARG A 1 83 ? -30.468 -5.765 5.292 1.00 50.97 83 ARG A O 1
#

Radius of gyration: 13.73 Å; chains: 1; bounding box: 50×22×28 Å

Sequence (83 aa):
MAAVNALRWSPVAGADRYRVTVFDATGGVVFVADVSDTAVAFPDSVALVPGASYLWKVNARTGFDRWAASELAEFSIAAPRRR

pLDDT: mean 80.13, std 13.05, range [37.91, 93.12]